Protein 7YHR (pdb70)

InterPro domains:
  IPR054398 AcrIC5-like domain [PF22147] (4-57)

Structure (mmCIF, N/CA/C/O backbone):
data_7YHR
#
_entry.id   7YHR
#
_cell.length_a   54.250
_cell.length_b   54.250
_cell.length_c   42.830
_cell.angle_alpha   90.000
_cell.angle_beta   90.000
_cell.angle_gamma   120.000
#
_symmetry.space_group_name_H-M   'P 61'
#
loop_
_entity.id
_entity.type
_entity.pdbx_description
1 polymer 'Anti-CRISPR protein Type I-C5'
2 water water
#
loop_
_atom_site.group_PDB
_atom_site.id
_atom_site.type_symbol
_atom_site.label_atom_id
_atom_site.label_alt_id
_atom_site.label_comp_id
_atom_site.label_asym_id
_atom_site.label_entity_id
_atom_site.label_seq_id
_atom_site.pdbx_PDB_ins_code
_atom_site.Cartn_x
_atom_site.Cartn_y
_atom_site.Cartn_z
_atom_site.occupancy
_atom_site.B_iso_or_equiv
_atom_site.auth_seq_id
_atom_site.auth_comp_id
_atom_site.auth_asym_id
_atom_site.auth_atom_id
_atom_site.pdbx_PDB_model_num
ATOM 1 N N . SER A 1 2 ? -6.49545 13.04732 17.57847 1.000 23.44788 2 SER A N 1
ATOM 2 C CA . SER A 1 2 ? -7.32595 14.23656 17.73040 1.000 19.99810 2 SER A CA 1
ATOM 3 C C . SER A 1 2 ? -7.37956 14.98044 16.41725 1.000 19.18083 2 SER A C 1
ATOM 4 O O . SER A 1 2 ? -6.58242 14.70626 15.51533 1.000 18.83419 2 SER A O 1
ATOM 7 N N . LYS A 1 3 ? -8.33659 15.89670 16.29218 1.000 18.87212 3 LYS A N 1
ATOM 8 C CA . LYS A 1 3 ? -8.31109 16.88465 15.22411 1.000 20.41876 3 LYS A CA 1
ATOM 9 C C . LYS A 1 3 ? -7.83696 18.21907 15.78414 1.000 19.64031 3 LYS A C 1
ATOM 10 O O . LYS A 1 3 ? -8.11753 18.56852 16.93901 1.000 20.89545 3 LYS A O 1
ATOM 16 N N . VAL A 1 4 ? -7.05864 18.93598 14.98070 1.000 18.50703 4 VAL A N 1
ATOM 17 C CA . VAL A 1 4 ? -6.61122 20.27924 15.32858 1.000 18.27284 4 VAL A CA 1
ATOM 18 C C . VAL A 1 4 ? -6.88954 21.18901 14.14722 1.000 18.82566 4 VAL A C 1
ATOM 19 O O . VAL A 1 4 ? -7.03689 20.73746 13.01219 1.000 20.80572 4 VAL A O 1
ATOM 23 N N . THR A 1 5 ? -6.95949 22.48939 14.41800 1.000 18.93385 5 THR A N 1
ATOM 24 C CA . THR A 1 5 ? -7.26729 23.45877 13.37815 1.000 19.32652 5 THR A CA 1
ATOM 25 C C . THR A 1 5 ? -5.96829 24.06519 12.87635 1.000 20.26374 5 THR A C 1
ATOM 26 O O . THR A 1 5 ? -5.18034 24.58802 13.66973 1.000 21.19505 5 THR A O 1
ATOM 30 N N . LEU A 1 6 ? -5.73704 23.96123 11.57131 1.000 18.85737 6 LEU A N 1
ATOM 31 C CA . LEU A 1 6 ? -4.57275 24.56451 10.92595 1.000 20.97141 6 LEU A CA 1
ATOM 32 C C . LEU A 1 6 ? -5.05658 25.34403 9.71429 1.000 23.54266 6 LEU A C 1
ATOM 33 O O . LEU A 1 6 ? -5.69163 24.77532 8.81558 1.000 22.81809 6 LEU A O 1
ATOM 38 N N . ASN A 1 7 ? -4.75347 26.64216 9.68850 1.000 23.73211 7 ASN A N 1
ATOM 39 C CA . ASN A 1 7 ? -5.14242 27.49624 8.56362 1.000 26.11330 7 ASN A CA 1
ATOM 40 C C . ASN A 1 7 ? -6.62403 27.32729 8.23112 1.000 23.39929 7 ASN A C 1
ATOM 41 O O . ASN A 1 7 ? -7.01021 27.15931 7.06888 1.000 23.95429 7 ASN A O 1
ATOM 46 N N . GLY A 1 8 ? -7.45165 27.29979 9.26924 1.000 22.34939 8 GLY A N 1
ATOM 47 C CA . GLY A 1 8 ? -8.88529 27.27033 9.09908 1.000 23.34192 8 GLY A CA 1
ATOM 48 C C . GLY A 1 8 ? -9.49381 25.92041 8.77954 1.000 22.44481 8 GLY A C 1
ATOM 49 O O . GLY A 1 8 ? -10.70098 25.86362 8.50402 1.000 22.43940 8 GLY A O 1
ATOM 50 N N . GLN A 1 9 ? -8.71896 24.83541 8.79640 1.000 21.26464 9 GLN A N 1
ATOM 51 C CA . GLN A 1 9 ? -9.24443 23.51243 8.48356 1.000 22.58046 9 GLN A CA 1
ATOM 52 C C . GLN A 1 9 ? -8.92552 22.52624 9.60032 1.000 22.71995 9 GLN A C 1
ATOM 53 O O . GLN A 1 9 ? -7.83033 22.54646 10.16576 1.000 20.91045 9 GLN A O 1
ATOM 59 N N . GLN A 1 10 ? -9.88539 21.64973 9.90704 1.000 22.81356 10 GLN A N 1
ATOM 60 C CA . GLN A 1 10 ? -9.67805 20.61064 10.90721 1.000 22.82507 10 GLN A CA 1
ATOM 61 C C . GLN A 1 10 ? -8.94089 19.44660 10.25692 1.000 24.09932 10 GLN A C 1
ATOM 62 O O . GLN A 1 10 ? -9.42985 18.86861 9.27927 1.000 26.50362 10 GLN A O 1
ATOM 68 N N . ILE A 1 11 ? -7.77408 19.09748 10.79590 1.000 22.13687 11 ILE A N 1
ATOM 69 C CA . ILE A 1 11 ? -6.92316 18.04020 10.26538 1.000 22.71798 11 ILE A CA 1
ATOM 70 C C . ILE A 1 11 ? -6.52219 17.08095 11.38381 1.000 24.06082 11 ILE A C 1
ATOM 71 O O . ILE A 1 11 ? -6.56840 17.40821 12.57047 1.000 22.02823 11 ILE A O 1
ATOM 76 N N . ASP A 1 12 ? -6.14179 15.86698 10.99232 1.000 21.28579 12 ASP A N 1
ATOM 77 C CA . ASP A 1 12 ? -5.67227 14.88414 11.96117 1.000 22.28282 12 ASP A CA 1
ATOM 78 C C . ASP A 1 12 ? -4.32614 15.31643 12.54239 1.000 22.23485 12 ASP A C 1
ATOM 79 O O . ASP A 1 12 ? -3.38175 15.59350 11.79730 1.000 21.51390 12 ASP A O 1
ATOM 84 N N . PHE A 1 13 ? -4.21736 15.32335 13.87682 1.000 19.88229 13 PHE A N 1
ATOM 85 C CA . PHE A 1 13 ? -2.98197 15.76327 14.52691 1.000 19.53645 13 PHE A CA 1
ATOM 86 C C . PHE A 1 13 ? -1.81126 14.83720 14.21282 1.000 22.01825 13 PHE A C 1
ATOM 87 O O . PHE A 1 13 ? -0.69737 15.30808 13.97031 1.000 21.21188 13 PHE A O 1
ATOM 95 N N . ASP A 1 14 ? -2.02763 13.52196 14.23333 1.000 22.50305 14 ASP A N 1
ATOM 96 C CA . ASP A 1 14 ? -0.92193 12.60150 13.96048 1.000 22.41086 14 ASP A CA 1
ATOM 97 C C . ASP A 1 14 ? -0.33635 12.82463 12.57132 1.000 22.89843 14 ASP A C 1
ATOM 98 O O . ASP A 1 14 ? 0.89087 12.75521 12.38493 1.000 23.05134 14 ASP A O 1
ATOM 103 N N . ALA A 1 15 ? -1.19240 13.13590 11.59414 1.000 22.04825 15 ALA A N 1
ATOM 104 C CA . ALA A 1 15 ? -0.71956 13.44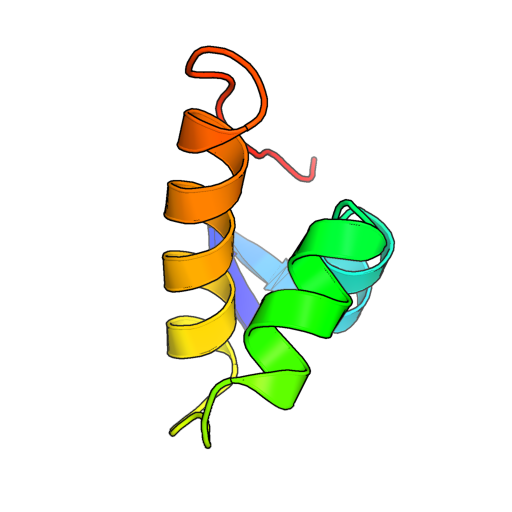193 10.24536 1.000 25.31504 15 ALA A CA 1
ATOM 105 C C . ALA A 1 15 ? 0.12643 14.70976 10.23689 1.000 24.40738 15 ALA A C 1
ATOM 106 O O . ALA A 1 15 ? 1.20399 14.76257 9.60587 1.000 25.12399 15 ALA A O 1
ATOM 108 N N . ALA A 1 16 ? -0.35373 15.75416 10.92895 1.000 21.15974 16 ALA A N 1
ATOM 109 C CA . ALA A 1 16 ? 0.42096 16.98794 11.04796 1.000 21.62256 16 ALA A CA 1
ATOM 110 C C . ALA A 1 16 ? 1.78094 16.72053 11.67164 1.000 22.58095 16 ALA A C 1
ATOM 111 O O . ALA A 1 16 ? 2.81125 17.18952 11.16923 1.000 19.47814 16 ALA A O 1
ATOM 113 N N . VAL A 1 17 ? 1.80106 15.95435 12.76264 1.000 20.47370 17 VAL A N 1
ATOM 114 C CA . VAL A 1 17 ? 3.05663 15.62700 13.44018 1.000 20.30412 17 VAL A CA 1
ATOM 115 C C . VAL A 1 17 ? 4.00003 14.90768 12.48887 1.000 21.90966 17 VAL A C 1
ATOM 116 O O . VAL A 1 17 ? 5.21441 15.15378 12.48874 1.000 20.29716 17 VAL A O 1
ATOM 120 N N . ASN A 1 18 ? 3.45744 14.02486 11.65095 1.000 20.96626 18 ASN A N 1
ATOM 121 C CA . ASN A 1 18 ? 4.30328 13.31193 10.70350 1.000 22.73632 18 ASN A CA 1
ATOM 122 C C . ASN A 1 18 ? 4.92294 14.23358 9.66784 1.000 24.63052 18 ASN A C 1
ATOM 123 O O . ASN A 1 18 ? 5.94225 13.85906 9.06761 1.000 24.61214 18 ASN A O 1
ATOM 128 N N . LEU A 1 19 ? 4.34559 15.41600 9.44448 1.000 22.24311 19 LEU A N 1
ATOM 129 C CA . LEU A 1 19 ? 4.94108 16.39118 8.53747 1.000 22.48291 19 LEU A CA 1
ATOM 130 C C . LEU A 1 19 ? 5.84187 17.42164 9.22919 1.000 20.63757 19 LEU A C 1
ATOM 131 O O . LEU A 1 19 ? 6.44710 18.25051 8.53637 1.000 22.30872 19 LEU A O 1
ATOM 136 N N . MET A 1 20 ? 5.94556 17.41176 10.55929 1.000 19.12219 20 MET A N 1
ATOM 137 C CA . MET A 1 20 ? 6.72025 18.42152 11.27621 1.000 18.75165 20 MET A CA 1
ATOM 138 C C . MET A 1 20 ? 8.21872 18.13571 11.20563 1.000 18.98140 20 MET A C 1
ATOM 139 O O . MET A 1 20 ? 8.65761 16.98035 11.21215 1.000 19.49326 20 MET A O 1
ATOM 144 N N . ASP A 1 21 ? 9.00548 19.20862 11.15320 1.000 18.25710 21 ASP A N 1
ATOM 145 C CA . ASP A 1 21 ? 10.45408 19.08543 11.28136 1.000 18.30212 21 ASP A CA 1
ATOM 146 C C . ASP A 1 21 ? 10.81152 18.33556 12.56711 1.000 20.03484 21 ASP A C 1
ATOM 147 O O . ASP A 1 21 ? 10.31823 18.65840 13.65301 1.000 18.86029 21 ASP A O 1
ATOM 152 N N . ALA A 1 22 ? 11.70830 17.34222 12.45077 1.000 19.81494 22 ALA A N 1
ATOM 153 C CA . ALA A 1 22 ? 11.97614 16.46296 13.58733 1.000 20.23456 22 ALA A CA 1
ATOM 154 C C . ALA A 1 22 ? 12.64881 17.20691 14.73575 1.000 18.82493 22 ALA A C 1
ATOM 155 O O . ALA A 1 22 ? 12.28606 17.02341 15.90886 1.000 19.36326 22 ALA A O 1
ATOM 157 N N . GLU A 1 23 ? 13.64418 18.03143 14.42687 1.000 18.58764 23 GLU A N 1
ATOM 158 C CA . GLU A 1 23 ? 14.34382 18.75035 15.47639 1.000 21.23867 23 GLU A CA 1
ATOM 159 C C . GLU A 1 23 ? 13.39902 19.68125 16.23378 1.000 20.29083 23 GLU A C 1
ATOM 160 O O . GLU A 1 23 ? 13.37987 19.67144 17.46922 1.000 20.82810 23 GLU A O 1
ATOM 166 N N . LEU A 1 24 ? 12.56814 20.44638 15.51415 1.000 20.84993 24 LEU A N 1
ATOM 167 C CA . LEU A 1 24 ? 11.61952 21.32926 16.19036 1.000 20.01150 24 LEU A CA 1
ATOM 168 C C . LEU A 1 24 ? 10.59780 20.53927 16.99438 1.000 20.08989 24 LEU A C 1
ATOM 169 O O . LEU A 1 24 ? 10.25117 20.92293 18.11689 1.000 20.76739 24 LEU A O 1
ATOM 174 N N . ARG A 1 25 ? 10.04836 19.46616 16.42257 1.000 18.28854 25 ARG A N 1
ATOM 175 C CA . ARG A 1 25 ? 9.04778 18.70805 17.16089 1.000 17.76984 25 ARG A CA 1
ATOM 176 C C . ARG A 1 25 ? 9.60737 18.21924 18.49195 1.000 21.52434 25 ARG A C 1
ATOM 177 O O . ARG A 1 25 ? 8.94013 18.32483 19.53790 1.000 19.58491 25 ARG A O 1
ATOM 185 N N . GLU A 1 26 ? 10.83562 17.68542 18.48151 1.000 20.75781 26 GLU A N 1
ATOM 186 C CA . GLU A 1 26 ? 11.39280 17.20511 19.73899 1.000 20.47590 26 GLU A CA 1
ATOM 187 C C . GLU A 1 26 ? 11.76004 18.34266 20.68410 1.000 22.33641 26 GLU A C 1
ATOM 188 O O . GLU A 1 26 ? 11.62612 18.18157 21.90150 1.000 22.67430 26 GLU A O 1
ATOM 194 N N . GLU A 1 27 ? 12.21284 19.48515 20.15861 1.000 20.77935 27 GLU A N 1
ATOM 195 C CA . GLU A 1 27 ? 12.48605 20.63421 21.02258 1.000 21.39677 27 GLU A CA 1
ATOM 196 C C . GLU A 1 27 ? 11.22621 21.04821 21.77895 1.000 22.80632 27 GLU A C 1
ATOM 197 O O . GLU A 1 27 ? 11.23201 21.19324 23.01215 1.000 22.90357 27 GLU A O 1
ATOM 203 N N . LEU A 1 28 ? 10.11517 21.18285 21.05625 1.000 19.53219 28 LEU A N 1
ATOM 204 C CA . LEU A 1 28 ? 8.87027 21.58866 21.70721 1.000 21.02290 28 LEU A CA 1
ATOM 205 C C . LEU A 1 28 ? 8.41052 20.53603 22.70577 1.000 22.23512 28 LEU A C 1
ATOM 206 O O . LEU A 1 28 ? 7.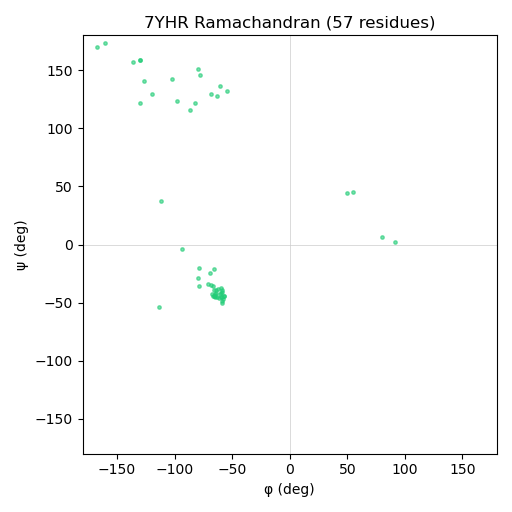95297 20.87604 23.80619 1.000 22.71312 28 LEU A O 1
ATOM 211 N N . HIS A 1 29 ? 8.51583 19.24570 22.34684 1.000 19.18301 29 HIS A N 1
ATOM 212 C CA . HIS A 1 29 ? 8.11070 18.20018 23.27746 1.000 25.20175 29 HIS A CA 1
ATOM 213 C C . HIS A 1 29 ? 8.95349 18.22185 24.55036 1.000 2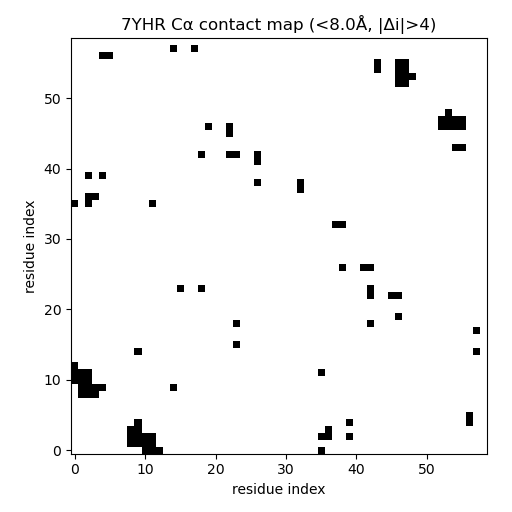8.08871 29 HIS A C 1
ATOM 214 O O . HIS A 1 29 ? 8.42919 18.00782 25.65272 1.000 28.25800 29 HIS A O 1
ATOM 221 N N . SER A 1 30 ? 10.25884 18.48975 24.42405 1.000 24.96816 30 SER A N 1
ATOM 222 C CA . SER A 1 30 ? 11.14018 18.45422 25.58393 1.000 27.45806 30 SER A CA 1
ATOM 223 C C . SER A 1 30 ? 11.03628 19.70303 26.44313 1.000 28.96909 30 SER A C 1
ATOM 224 O O . SER A 1 30 ? 11.40135 19.65485 27.62336 1.000 26.17493 30 SER A O 1
ATOM 227 N N . ALA A 1 31 ? 10.53760 20.80817 25.88651 1.000 23.79633 31 ALA A N 1
ATOM 228 C CA . ALA A 1 31 ? 10.65307 22.09414 26.56838 1.000 23.72143 31 ALA A CA 1
ATOM 229 C C . ALA A 1 31 ? 9.61669 22.28998 27.66606 1.000 28.14453 31 ALA A C 1
ATOM 230 O O . ALA A 1 31 ? 9.88259 23.02408 28.62765 1.000 27.82213 31 ALA A O 1
ATOM 232 N N . GLN A 1 32 ? 8.43963 21.67900 27.54862 1.000 26.82940 32 GLN A N 1
ATOM 233 C CA . GLN A 1 32 ? 7.34884 22.00319 28.45808 1.000 27.06201 32 GLN A CA 1
ATOM 234 C C . GLN A 1 32 ? 6.24015 20.97196 28.31777 1.000 29.41442 32 GLN A C 1
ATOM 235 O O . GLN A 1 32 ? 6.24321 20.13064 27.41484 1.000 28.25371 32 GLN A O 1
ATOM 241 N N . GLU A 1 33 ? 5.29423 21.05248 29.24693 1.000 29.85361 33 GLU A N 1
ATOM 242 C CA . GLU A 1 33 ? 4.03340 20.33608 29.17113 1.000 30.53965 33 GLU A CA 1
ATOM 243 C C . GLU A 1 33 ? 3.10245 21.09529 28.23551 1.000 28.29589 33 GLU A C 1
ATOM 244 O O . GLU A 1 33 ? 3.18598 22.32147 28.10058 1.000 29.90096 33 GLU A O 1
ATOM 250 N N . TRP A 1 34 ? 2.21002 20.36111 27.58041 1.000 27.81611 34 TRP A N 1
ATOM 251 C CA . TRP A 1 34 ? 1.26622 20.95376 26.64713 1.000 25.71972 34 TRP A CA 1
ATOM 252 C C . TRP A 1 34 ? -0.15142 20.67127 27.12168 1.000 26.54504 34 TRP A C 1
ATOM 253 O O . TRP A 1 34 ? -0.48075 19.52628 27.44391 1.000 29.78224 34 TRP A O 1
ATOM 264 N N . THR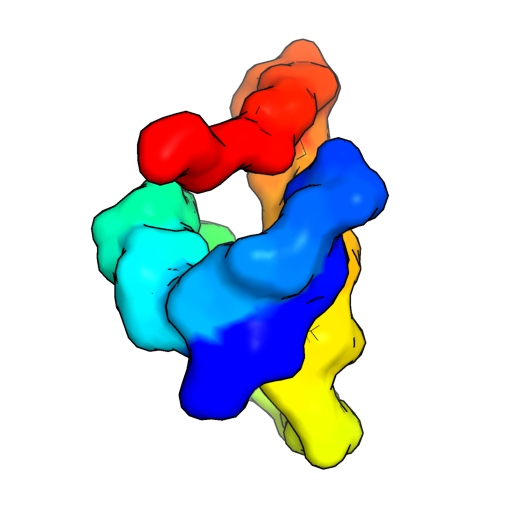 A 1 35 ? -0.96518 21.72345 27.19875 1.000 25.62722 35 THR A N 1
ATOM 265 C CA . THR A 1 35 ? -2.35021 21.55483 27.63824 1.000 26.94118 35 THR A CA 1
ATOM 266 C C . THR A 1 35 ? -3.11242 20.62216 26.70522 1.000 26.98769 35 THR A C 1
ATOM 267 O O . T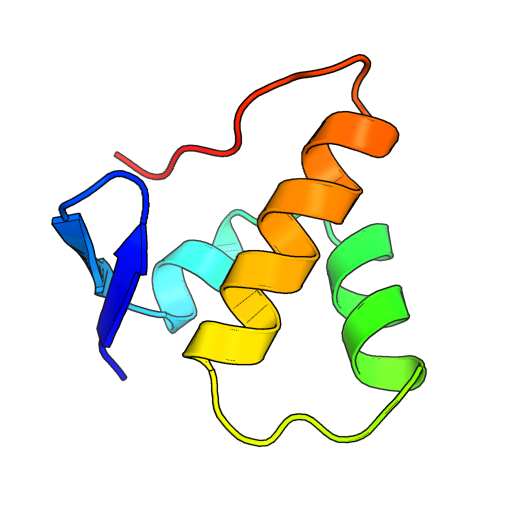HR A 1 35 ? -3.88960 19.76965 27.15785 1.000 25.50430 35 THR A O 1
ATOM 271 N N . ASN A 1 36 ? -2.91905 20.77622 25.39780 1.000 23.50687 36 ASN A N 1
ATOM 272 C CA . ASN A 1 36 ? -3.62117 19.94980 24.42121 1.000 21.22561 36 ASN A CA 1
ATOM 273 C C . ASN A 1 36 ? -2.85043 20.03229 23.10853 1.000 20.98982 36 ASN A C 1
ATOM 274 O O . ASN A 1 36 ? -1.89840 20.81243 22.98197 1.000 21.83305 36 ASN A O 1
ATOM 279 N N . ASP A 1 37 ? -3.27692 19.21549 22.12795 1.000 18.47656 37 ASP A N 1
ATOM 280 C CA . ASP A 1 37 ? -2.55486 19.12906 20.85947 1.000 18.88885 37 ASP A CA 1
ATOM 281 C C . ASP A 1 37 ? -2.67868 20.40836 20.04546 1.000 19.38774 37 ASP A C 1
ATOM 282 O O . ASP A 1 37 ? -1.82763 20.67548 19.19284 1.000 18.06710 37 ASP A O 1
ATOM 287 N N . GLN A 1 38 ? -3.73444 21.20032 20.26234 1.000 17.18372 38 GLN A N 1
ATOM 288 C CA . GLN A 1 38 ? -3.86024 22.46002 19.52799 1.000 17.43242 38 GLN A CA 1
ATOM 289 C C . GLN A 1 38 ? -2.78995 23.45157 19.95122 1.000 21.19690 38 GLN A C 1
ATOM 290 O O . GLN A 1 38 ? -2.20982 24.14864 19.10490 1.000 19.72554 38 GLN A O 1
ATOM 296 N N . GLU A 1 39 ? -2.53272 23.55255 21.25739 1.000 20.40359 39 GLU A N 1
ATOM 297 C CA . GLU A 1 39 ? -1.46963 24.43130 21.73586 1.000 20.08650 39 GLU A CA 1
ATOM 298 C C . GLU A 1 39 ? -0.12304 24.00982 21.15289 1.000 20.06759 39 GLU A C 1
ATOM 299 O O . GLU A 1 39 ? 0.67169 24.85698 20.71516 1.000 18.74040 39 GLU A O 1
ATOM 305 N N . PHE A 1 40 ? 0.12732 22.69889 21.10795 1.000 19.08018 40 PHE A N 1
ATOM 306 C CA . PHE A 1 40 ? 1.35943 22.18918 20.50314 1.000 17.95866 40 PHE A CA 1
ATOM 307 C C . PHE A 1 40 ? 1.46845 22.61294 19.04244 1.000 20.19148 40 PHE A C 1
ATOM 308 O O . PHE A 1 40 ? 2.50813 23.14206 18.61121 1.000 18.09780 40 PHE A O 1
ATOM 316 N N . LEU A 1 41 ? 0.40324 22.38156 18.26220 1.000 18.07564 41 LEU A N 1
ATOM 317 C CA . LEU A 1 41 ? 0.42944 22.73752 16.84839 1.000 17.75507 41 LEU A CA 1
ATOM 318 C C . LEU A 1 41 ? 0.67826 24.22445 16.65522 1.000 18.29323 41 LEU A C 1
ATOM 319 O O . LEU A 1 41 ? 1.45879 24.61971 15.78366 1.000 18.24083 41 LEU A O 1
ATOM 324 N N . ASP A 1 42 ? -0.01945 25.07148 17.42522 1.000 18.00118 42 ASP A N 1
ATOM 325 C CA . ASP A 1 42 ? 0.11285 26.51482 17.22771 1.000 18.07562 42 ASP A CA 1
ATOM 326 C C . ASP A 1 42 ? 1.53606 26.98236 17.54143 1.000 19.20685 42 ASP A C 1
ATOM 327 O O . ASP A 1 42 ? 2.10983 27.82578 16.82275 1.000 20.76912 42 ASP A O 1
ATOM 332 N N . ALA A 1 43 ? 2.14360 26.40726 18.58396 1.000 18.69565 43 ALA A N 1
ATOM 333 C CA . ALA A 1 43 ? 3.54173 26.72935 18.86484 1.000 19.45565 43 ALA A CA 1
ATOM 334 C C . ALA A 1 43 ? 4.45207 26.22591 17.75482 1.000 20.30972 43 ALA A C 1
ATOM 335 O O . ALA A 1 43 ? 5.44910 26.88480 17.40994 1.000 19.09817 43 ALA A O 1
ATOM 337 N N . TYR A 1 44 ? 4.16329 25.02880 17.21987 1.000 19.13479 44 TYR A N 1
ATOM 338 C CA . TYR A 1 44 ? 4.96515 24.50221 16.11807 1.000 19.59397 44 TYR A CA 1
ATOM 339 C C . TYR A 1 44 ? 4.92328 25.43923 14.91555 1.000 19.48074 44 TYR A C 1
ATOM 340 O O . TYR A 1 44 ? 5.95341 25.68838 14.28219 1.000 18.90955 44 TYR A O 1
ATOM 349 N N . VAL A 1 45 ? 3.73425 25.93059 14.55645 1.000 19.69982 45 VAL A N 1
ATOM 350 C CA . VAL A 1 45 ? 3.62245 26.82676 13.40444 1.000 19.79094 45 VAL A CA 1
ATOM 351 C C . VAL A 1 45 ? 4.52115 28.04658 13.58003 1.000 22.15920 45 VAL A C 1
ATOM 352 O O . VAL A 1 45 ? 5.24944 28.43994 12.64459 1.000 22.09828 45 VAL A O 1
ATOM 356 N N . GLN A 1 46 ? 4.52297 28.64192 14.78846 1.000 20.24085 46 GLN A N 1
ATOM 357 C CA . GLN A 1 46 ? 5.40205 29.79205 15.05033 1.000 24.78694 46 GLN A CA 1
ATOM 358 C C . GLN A 1 46 ? 6.88150 29.41167 14.93131 1.000 23.47396 46 GLN A C 1
ATOM 359 O O . GLN A 1 46 ? 7.69204 30.13471 14.31482 1.000 25.60893 46 GLN A O 1
ATOM 365 N N . ALA A 1 47 ? 7.25333 28.26775 15.51750 1.000 22.28405 47 ALA A N 1
ATOM 366 C CA . ALA A 1 47 ? 8.65955 27.84867 15.50285 1.000 22.03380 47 ALA A CA 1
ATOM 367 C C . ALA A 1 47 ? 9.12421 27.51693 14.08713 1.000 24.98082 47 ALA A C 1
ATOM 368 O O . ALA A 1 47 ? 10.28513 27.76737 13.72318 1.000 22.63121 47 ALA A O 1
ATOM 370 N N . HIS A 1 48 ? 8.23720 26.94474 13.28012 1.000 21.23340 48 HIS A N 1
ATOM 371 C CA . HIS A 1 48 ? 8.55850 26.59169 11.90355 1.000 22.06619 48 HIS A CA 1
ATOM 372 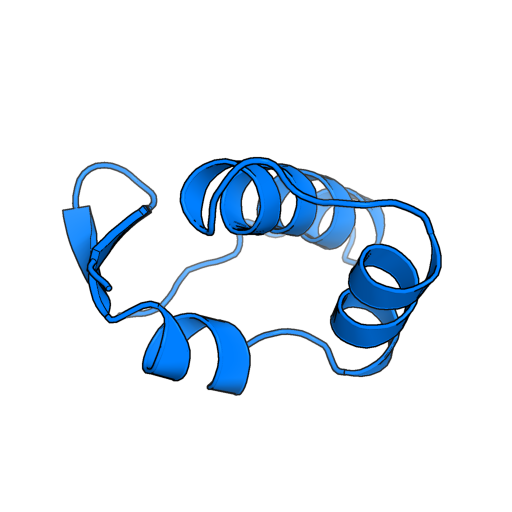C C . HIS A 1 48 ? 8.81140 27.84111 11.07450 1.000 24.01948 48 HIS A C 1
ATOM 373 O O . HIS A 1 48 ? 9.78077 27.90230 10.30484 1.000 23.14836 48 HIS A O 1
ATOM 380 N N . ALA A 1 49 ? 7.95907 28.85422 11.23315 1.000 24.27688 49 ALA A N 1
ATOM 381 C CA . ALA A 1 49 ? 8.22164 30.13067 10.57309 1.000 27.70264 49 ALA A CA 1
ATOM 382 C C . ALA A 1 49 ? 9.56046 30.71539 11.00360 1.000 25.21097 49 ALA A C 1
ATOM 383 O O . ALA A 1 49 ? 10.30981 31.23837 10.16976 1.000 29.00214 49 ALA A O 1
ATOM 385 N N . ALA A 1 50 ? 9.90057 30.61948 12.29629 1.000 25.74087 50 ALA A N 1
ATOM 386 C CA . ALA A 1 50 ? 11.17804 31.17665 12.74373 1.000 26.98661 50 ALA A CA 1
ATOM 387 C C . ALA A 1 50 ? 12.37026 30.40358 12.18571 1.000 27.75914 50 ALA A C 1
ATOM 388 O O . ALA A 1 50 ? 13.41189 31.00243 11.88460 1.000 29.37453 50 ALA A O 1
ATOM 390 N N . LYS A 1 51 ? 12.24520 29.08393 12.03331 1.000 25.54012 51 LYS A N 1
ATOM 391 C CA . LYS A 1 51 ? 13.38112 28.27462 11.59649 1.000 24.92901 51 LYS A CA 1
ATOM 392 C C . LYS A 1 51 ? 13.60742 28.37975 10.09209 1.000 25.87884 51 LYS A C 1
ATOM 393 O O . LYS A 1 51 ? 14.75972 28.36686 9.62879 1.000 26.51526 51 LYS A O 1
ATOM 399 N N . PHE A 1 52 ? 12.53697 28.47859 9.31683 1.000 24.54136 52 PHE A N 1
ATOM 400 C CA . PHE A 1 52 ? 12.58304 28.35456 7.86334 1.000 26.07174 52 PHE A CA 1
ATOM 401 C C . PHE A 1 52 ? 12.27010 29.67983 7.17393 1.000 30.34063 52 PHE A C 1
ATOM 402 O O . PHE A 1 52 ? 11.59199 29.72209 6.14606 1.000 28.34220 52 PHE A O 1
ATOM 410 N N . ASP A 1 53 ? 12.75177 30.77339 7.76227 1.000 28.93944 53 ASP A N 1
ATOM 411 C CA . ASP A 1 53 ? 12.69691 32.10468 7.14942 1.000 31.65432 53 ASP A CA 1
ATOM 412 C C . ASP A 1 53 ? 11.27961 32.50489 6.74690 1.000 33.76250 53 ASP A C 1
ATOM 413 O O . ASP A 1 53 ? 11.04224 33.02142 5.65346 1.000 35.90407 53 ASP A O 1
ATOM 418 N N . GLY A 1 54 ? 10.32837 32.26008 7.65294 1.000 30.88400 54 GLY A N 1
ATOM 419 C CA . GLY A 1 54 ? 8.96071 32.72566 7.50218 1.000 32.18108 54 GLY A CA 1
ATOM 420 C C . GLY A 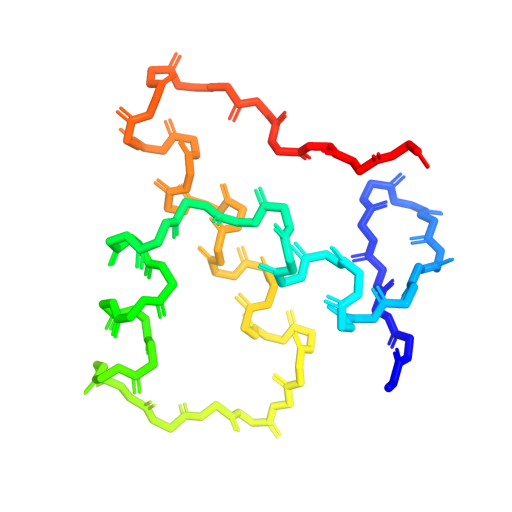1 54 ? 8.01633 31.76356 6.81495 1.000 33.32569 54 GLY A C 1
ATOM 421 O O . GLY A 1 54 ? 6.83831 32.10341 6.62508 1.000 34.52293 54 GLY A O 1
ATOM 422 N N . GLU A 1 55 ? 8.48368 30.57365 6.44686 1.000 33.17795 55 GLU A N 1
ATOM 423 C CA . GLU A 1 55 ? 7.63752 29.61919 5.74336 1.000 33.89225 55 GLU A CA 1
ATOM 424 C C . GLU A 1 55 ? 6.42242 29.23529 6.58526 1.000 34.93875 55 GLU A C 1
ATOM 425 O O . GLU A 1 55 ? 6.52327 28.99853 7.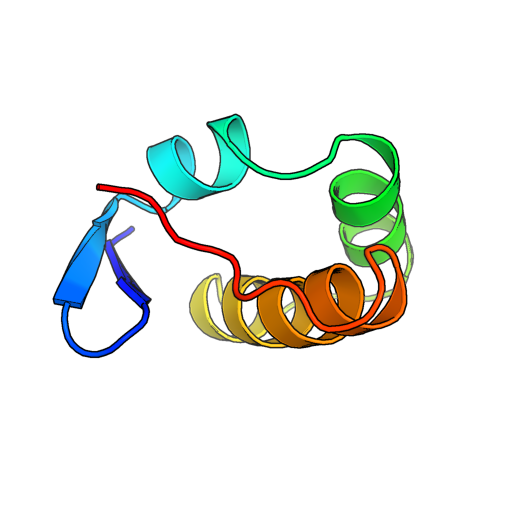79343 1.000 32.35667 55 GLU A O 1
ATOM 431 N N . GLU A 1 56 ? 5.27000 29.19573 5.93425 1.000 34.43737 56 GLU A N 1
ATOM 432 C CA . GLU A 1 56 ? 4.00593 28.83874 6.55820 1.000 36.10617 56 GLU A CA 1
ATOM 433 C C . GLU A 1 56 ? 3.85419 27.32530 6.52269 1.000 34.42953 56 GLU A C 1
ATOM 434 O O . GLU A 1 56 ? 3.76027 26.72835 5.44676 1.000 37.60643 56 GLU A O 1
ATOM 440 N N . PHE A 1 57 ? 3.82694 26.70115 7.69418 1.000 30.71091 57 PHE A N 1
ATOM 441 C CA . PHE A 1 57 ? 3.56901 25.26800 7.76745 1.000 28.21112 57 PHE A CA 1
ATOM 442 C C . PHE A 1 57 ? 2.17095 24.97478 7.24053 1.000 29.07152 57 PHE A C 1
ATOM 443 O O . PHE A 1 57 ? 1.19916 25.59683 7.67585 1.000 28.52581 57 PHE A O 1
ATOM 451 N N . GLN A 1 58 ? 2.07924 24.04123 6.28952 1.000 29.40180 58 GLN A N 1
ATOM 452 C CA . GLN A 1 58 ? 0.81742 23.59709 5.70075 1.000 34.67389 58 GLN A CA 1
ATOM 453 C C . GLN A 1 58 ? 0.83801 22.07394 5.58710 1.000 35.19781 58 GLN A C 1
ATOM 454 O O . GLN A 1 58 ? 1.90241 21.45378 5.53774 1.000 35.13476 58 GLN A O 1
ATOM 460 N N . VAL A 1 59 ? -0.34195 21.45499 5.52502 1.000 38.33470 59 VAL A N 1
ATOM 461 C CA . VAL A 1 59 ? -0.45566 19.99823 5.56478 1.000 38.20166 59 VAL A CA 1
ATOM 462 C C . VAL A 1 59 ? -0.97638 19.41822 4.24917 1.000 44.05121 59 VAL A C 1
ATOM 463 O O . VAL A 1 59 ? -0.35800 18.51778 3.67305 1.000 47.28234 59 VAL A O 1
ATOM 467 N N . ALA A 1 60 ? -2.11759 19.90780 3.77453 1.000 44.55947 60 ALA A N 1
ATOM 468 C CA . ALA A 1 60 ? -2.69291 19.47299 2.49431 1.000 44.99685 60 ALA A CA 1
ATOM 469 C C . ALA A 1 60 ? -2.74514 17.94964 2.32821 1.000 48.53051 60 ALA A C 1
ATOM 470 O O . ALA A 1 60 ? -3.61185 17.27687 2.89503 1.000 50.89850 60 ALA A O 1
#

Foldseek 3Di:
DWEAAPRDTDDLVQLVVVADPVLLVCLVPPDDDPDSRRSVVVSQVVVCVVPVHDGDDRD

Organism: NCBI:txid366289

Nearest PDB structures (foldseek):
  7yhr-assembly1_A  TM=1.017E+00  e=9.662E-11  Pseudomonas delhiensis

Solvent-accessible surface area: 4015 Å² total; per-residue (Å²): 83,130,2,60,14,96,72,125,113,31,60,25,100,46,0,37,127,94,13,38,63,122,12,66,86,104,18,122,95,76,92,158,57,114,78,53,57,71,16,0,68,24,0,38,130,22,14,34,87,78,76,144,49,98,111,8,128,32,145

Secondary structure (DSSP, 8-state):
-EEEETTEEEEHHHHHHHS-HHHHHHHHHH---SSHHHHHHHHHHHHHHHTTT------

Sequence (59 aa):
SKVTLNGQQIDFDAAVNLMDAELREELHSAQEWTNDQEFLDAYVQAHAAKFDGEEFQVA

B-factor: mean 26.72, std 7.36, range [16.36, 52.24]

Radius of gyration: 10.67 Å; Cα contacts (8 Å, |Δi|>4): 50; chains: 1; bounding box: 24×20×27 Å